Protein AF-A0A496XKP5-F1 (afdb_monomer_lite)

Foldseek 3Di:
DVVLVVVLVVCVVVVNDNVVSVVVVVVVVQQVLLVVQVPPVSGDDPVSVVVSVVVVVVVVVVVVVVVVVVVVVVVVD

Radius of gyration: 16.1 Å; chains: 1; bounding box: 32×29×49 Å

Structure (mmCIF, N/CA/C/O backbone):
data_AF-A0A496XKP5-F1
#
_entry.id   AF-A0A496XKP5-F1
#
loop_
_atom_site.group_PDB
_atom_site.id
_atom_site.type_symbol
_atom_site.label_atom_id
_atom_site.label_alt_id
_atom_site.label_comp_id
_atom_site.label_asym_id
_atom_site.label_entity_id
_atom_site.label_seq_id
_atom_site.pdbx_PDB_ins_code
_atom_site.Cartn_x
_atom_site.Cartn_y
_atom_site.Cartn_z
_atom_site.occupancy
_atom_site.B_iso_or_equiv
_atom_site.auth_seq_id
_atom_site.auth_comp_id
_atom_site.auth_asym_id
_atom_site.auth_atom_id
_atom_site.pdbx_PDB_model_num
ATOM 1 N N . MET A 1 1 ? -10.243 6.488 -2.828 1.00 75.50 1 MET A N 1
ATOM 2 C CA . MET A 1 1 ? -10.107 5.907 -1.469 1.00 75.50 1 MET A CA 1
ATOM 3 C C . MET A 1 1 ? -11.360 5.160 -1.017 1.00 75.50 1 MET A C 1
ATOM 5 O O . MET A 1 1 ? -11.297 3.943 -0.953 1.00 75.50 1 MET A O 1
ATOM 9 N N . GLN A 1 2 ? -12.506 5.816 -0.776 1.00 87.81 2 GLN A N 1
ATOM 10 C CA . GLN A 1 2 ? -13.695 5.141 -0.207 1.00 87.81 2 GLN A CA 1
ATOM 11 C C . GLN A 1 2 ? -14.205 3.935 -1.018 1.00 87.81 2 GLN A C 1
ATOM 13 O O . GLN A 1 2 ? -14.558 2.921 -0.428 1.00 87.81 2 GLN A O 1
ATOM 18 N N . ARG A 1 3 ? -14.185 3.999 -2.359 1.00 91.62 3 ARG A N 1
ATOM 19 C CA . ARG A 1 3 ? -14.578 2.861 -3.215 1.00 91.62 3 ARG A CA 1
ATOM 20 C C . ARG A 1 3 ? -13.680 1.628 -3.024 1.00 91.62 3 ARG A C 1
ATOM 22 O O . ARG A 1 3 ? -14.203 0.526 -2.940 1.00 91.62 3 ARG A O 1
ATOM 29 N N . PHE A 1 4 ? -12.365 1.817 -2.884 1.00 89.69 4 PHE A N 1
ATOM 30 C CA . PHE A 1 4 ? -11.419 0.723 -2.616 1.00 89.69 4 PHE A CA 1
ATOM 31 C C . PHE A 1 4 ? -11.644 0.106 -1.235 1.00 89.69 4 PHE A C 1
ATOM 33 O O . PHE A 1 4 ? -11.657 -1.110 -1.104 1.00 89.69 4 PHE A O 1
ATOM 40 N N . ILE A 1 5 ? -11.892 0.939 -0.218 1.00 92.19 5 ILE A N 1
ATOM 41 C CA . ILE A 1 5 ? -12.201 0.460 1.136 1.00 92.19 5 ILE A CA 1
ATOM 42 C C . ILE A 1 5 ? -13.529 -0.303 1.163 1.00 92.19 5 ILE A C 1
ATOM 44 O O . ILE A 1 5 ? -13.615 -1.351 1.791 1.00 92.19 5 ILE A O 1
ATOM 48 N N . LYS A 1 6 ? -14.553 0.176 0.447 1.00 95.50 6 LYS A N 1
ATOM 49 C CA . LYS A 1 6 ? -15.835 -0.530 0.331 1.00 95.50 6 LYS A CA 1
ATOM 50 C C . LYS A 1 6 ? -15.664 -1.908 -0.309 1.00 95.50 6 LYS A C 1
ATOM 52 O O . LYS A 1 6 ? -16.210 -2.878 0.208 1.00 95.50 6 LYS A O 1
ATOM 57 N N . LEU A 1 7 ? -14.897 -1.996 -1.396 1.00 94.50 7 LEU A N 1
ATOM 58 C CA . LEU A 1 7 ? -14.589 -3.272 -2.043 1.00 94.50 7 LEU A CA 1
ATOM 59 C C . LEU A 1 7 ? -13.837 -4.211 -1.089 1.00 94.50 7 LEU A C 1
ATOM 61 O O . LEU A 1 7 ? -14.241 -5.353 -0.920 1.00 94.50 7 LEU A O 1
ATOM 65 N N . ALA A 1 8 ? -12.808 -3.710 -0.405 1.00 94.38 8 ALA A N 1
ATOM 66 C CA . ALA A 1 8 ? -12.037 -4.487 0.564 1.00 94.38 8 ALA A CA 1
ATOM 67 C C . ALA A 1 8 ? -12.898 -5.017 1.722 1.00 94.38 8 ALA A C 1
ATOM 69 O O . ALA A 1 8 ? -12.751 -6.166 2.129 1.00 94.38 8 ALA A O 1
ATOM 70 N N . ASN A 1 9 ? -13.822 -4.194 2.226 1.00 95.06 9 ASN A N 1
ATOM 71 C CA . ASN A 1 9 ? -14.779 -4.615 3.244 1.00 95.06 9 ASN A CA 1
ATOM 72 C C . ASN A 1 9 ? -15.739 -5.680 2.703 1.00 95.06 9 ASN A C 1
ATOM 74 O O . ASN A 1 9 ? -15.954 -6.671 3.380 1.00 95.06 9 ASN A O 1
ATOM 78 N N . THR A 1 10 ? -16.229 -5.529 1.468 1.00 97.25 10 THR A N 1
ATOM 79 C CA . THR A 1 10 ? -17.102 -6.534 0.830 1.00 97.25 10 THR A CA 1
ATOM 80 C C . THR A 1 10 ? -16.393 -7.888 0.732 1.00 97.25 10 THR A C 1
ATOM 82 O O . THR A 1 10 ? -16.929 -8.892 1.176 1.00 97.25 10 THR A O 1
ATOM 85 N N . MET A 1 11 ? -15.142 -7.904 0.261 1.00 96.75 11 MET A N 1
ATOM 86 C CA . MET A 1 11 ? -14.326 -9.124 0.177 1.00 96.75 11 MET A CA 1
ATOM 87 C C . MET A 1 11 ? -14.100 -9.775 1.548 1.00 96.75 11 MET A C 1
ATOM 89 O O . MET A 1 11 ? -14.138 -10.996 1.684 1.00 96.75 11 MET A O 1
ATOM 93 N N . LYS A 1 12 ? -13.869 -8.963 2.585 1.00 95.81 12 LYS A N 1
ATOM 94 C CA . LYS A 1 12 ? -13.778 -9.450 3.964 1.00 95.81 12 LYS A CA 1
ATOM 95 C C . LYS A 1 12 ? -15.103 -10.075 4.420 1.00 95.81 12 LYS A C 1
ATOM 97 O O . LYS A 1 12 ? -15.081 -11.135 5.039 1.00 95.81 12 LYS A O 1
ATOM 102 N N . ASP A 1 13 ? -16.227 -9.422 4.138 1.00 96.94 13 ASP A N 1
ATOM 103 C CA . ASP A 1 13 ? -17.565 -9.880 4.530 1.00 96.94 13 ASP A CA 1
ATOM 104 C C . ASP A 1 13 ? -17.962 -11.179 3.796 1.00 96.94 13 ASP A C 1
ATOM 106 O O . ASP A 1 13 ? -18.704 -11.993 4.338 1.00 96.94 13 ASP A O 1
ATOM 110 N N . GLU A 1 14 ? -17.386 -11.431 2.617 1.00 97.38 14 GLU A N 1
ATOM 111 C CA . GLU A 1 14 ? -17.465 -12.700 1.875 1.00 97.38 14 GLU A CA 1
ATOM 112 C C . GLU A 1 14 ? -16.587 -13.825 2.471 1.00 97.38 14 GLU A C 1
ATOM 114 O O . GLU A 1 14 ? -16.556 -14.939 1.951 1.00 97.38 14 GLU A O 1
ATOM 119 N N . GLY A 1 15 ? -15.872 -13.564 3.571 1.00 96.88 15 GLY A N 1
ATOM 120 C CA . GLY A 1 15 ? -15.045 -14.547 4.278 1.00 96.88 15 GLY A CA 1
ATOM 121 C C . GLY A 1 15 ? -13.583 -14.595 3.830 1.00 96.88 15 GLY A C 1
ATOM 122 O O . GLY A 1 15 ? -12.820 -15.434 4.318 1.00 96.88 15 GLY A O 1
ATOM 123 N N . ILE A 1 16 ? -13.149 -13.696 2.939 1.00 97.25 16 ILE A N 1
ATOM 124 C CA . ILE A 1 16 ? -11.739 -13.605 2.548 1.00 97.25 16 ILE A CA 1
ATOM 125 C C . ILE A 1 16 ? -10.941 -13.018 3.714 1.00 97.25 16 ILE A C 1
ATOM 127 O O . ILE A 1 16 ? -11.278 -11.976 4.280 1.00 97.25 16 ILE A O 1
ATOM 131 N N . GLN A 1 17 ? -9.842 -13.682 4.071 1.00 96.50 17 GLN A N 1
ATOM 132 C CA . GLN A 1 17 ? -9.021 -13.249 5.195 1.00 96.50 17 GLN A CA 1
ATOM 133 C C . GLN A 1 17 ? -8.458 -11.829 4.959 1.00 96.50 17 GLN A C 1
ATOM 135 O O . GLN A 1 17 ? -7.951 -11.542 3.870 1.00 96.50 17 GLN A O 1
ATOM 140 N N . PRO A 1 18 ? -8.486 -10.924 5.960 1.00 93.50 18 PRO A N 1
ATOM 141 C CA . PRO A 1 18 ? -8.060 -9.533 5.782 1.00 93.50 18 PRO A CA 1
ATOM 142 C C . PRO A 1 18 ? -6.624 -9.348 5.270 1.00 93.50 18 PRO A C 1
ATOM 144 O O . PRO A 1 18 ? -6.357 -8.404 4.529 1.00 93.50 18 PRO A O 1
ATOM 147 N N . ASN A 1 19 ? -5.698 -10.238 5.637 1.00 93.56 19 ASN A N 1
ATOM 148 C CA . ASN A 1 19 ? -4.328 -10.237 5.116 1.00 93.56 19 ASN A CA 1
ATOM 149 C C . ASN A 1 19 ? -4.292 -10.521 3.606 1.00 93.56 19 ASN A C 1
ATOM 151 O O . ASN A 1 19 ? -3.554 -9.856 2.888 1.00 93.56 19 ASN A O 1
ATOM 155 N N . VAL A 1 20 ? -5.128 -11.439 3.117 1.00 95.75 20 VAL A N 1
ATOM 156 C CA . VAL A 1 20 ? -5.268 -11.744 1.686 1.00 95.75 20 VAL A CA 1
ATOM 157 C C . VAL A 1 20 ? -5.856 -10.547 0.941 1.00 95.75 20 VAL A C 1
ATOM 159 O O . VAL A 1 20 ? -5.333 -10.164 -0.104 1.00 95.75 20 VAL A O 1
ATOM 162 N N . VAL A 1 21 ? -6.881 -9.896 1.502 1.00 95.12 21 VAL A N 1
ATOM 163 C CA . VAL A 1 21 ? -7.444 -8.658 0.933 1.00 95.12 21 VAL A CA 1
ATOM 164 C C . VAL A 1 21 ? -6.378 -7.557 0.860 1.00 95.12 21 VAL A C 1
ATOM 166 O O . VAL A 1 21 ? -6.244 -6.890 -0.166 1.00 95.12 21 VAL A O 1
ATOM 169 N N . ALA A 1 22 ? -5.580 -7.387 1.917 1.00 90.88 22 ALA A N 1
ATOM 170 C CA . ALA A 1 22 ? -4.496 -6.407 1.952 1.00 90.88 22 ALA A CA 1
ATOM 171 C C . ALA A 1 22 ? -3.409 -6.702 0.904 1.00 90.88 22 ALA A C 1
ATOM 173 O O . ALA A 1 22 ? -3.000 -5.792 0.182 1.00 90.88 22 ALA A O 1
ATOM 174 N N . SER A 1 23 ? -2.985 -7.963 0.771 1.00 92.69 23 SER A N 1
ATOM 175 C CA . SER A 1 23 ? -2.045 -8.387 -0.271 1.00 92.69 23 SER A CA 1
ATOM 176 C C . SER A 1 23 ? -2.603 -8.138 -1.673 1.00 92.69 23 SER A C 1
ATOM 178 O O . SER A 1 23 ? -1.893 -7.596 -2.515 1.00 92.69 23 SER A O 1
ATOM 180 N N . GLY A 1 24 ? -3.882 -8.444 -1.913 1.00 93.94 24 GLY A N 1
ATOM 181 C CA . GLY A 1 24 ? -4.542 -8.181 -3.193 1.00 93.94 24 GLY A CA 1
ATOM 182 C C . GLY A 1 24 ? -4.584 -6.692 -3.549 1.00 93.94 24 GLY A C 1
ATOM 183 O O . GLY A 1 24 ? -4.255 -6.318 -4.673 1.00 93.94 24 GLY A O 1
ATOM 184 N N . LEU A 1 25 ? -4.913 -5.823 -2.586 1.00 92.56 25 LEU A N 1
ATOM 185 C CA . LEU A 1 25 ? -4.872 -4.368 -2.777 1.00 92.56 25 LEU A CA 1
ATOM 186 C C . LEU A 1 25 ? -3.459 -3.863 -3.083 1.00 92.56 25 LEU A C 1
ATOM 188 O O . LEU A 1 25 ? -3.292 -3.009 -3.954 1.00 92.56 25 LEU A O 1
ATOM 192 N N . MET A 1 26 ? -2.446 -4.392 -2.392 1.00 90.75 26 MET A N 1
ATOM 193 C CA . MET A 1 26 ? -1.047 -4.059 -2.652 1.00 90.75 26 MET A CA 1
ATOM 194 C C . MET A 1 26 ? -0.654 -4.456 -4.079 1.00 90.75 26 MET A C 1
ATOM 196 O O . MET A 1 26 ? -0.160 -3.612 -4.825 1.00 90.75 26 MET A O 1
ATOM 200 N N . SER A 1 27 ? -0.947 -5.688 -4.503 1.00 91.31 27 SER A N 1
ATOM 201 C CA . SER A 1 27 ? -0.682 -6.148 -5.871 1.00 91.31 27 SER A CA 1
ATOM 202 C C . SER A 1 27 ? -1.405 -5.299 -6.920 1.00 91.31 27 SER A C 1
ATOM 204 O O . SER A 1 27 ? -0.777 -4.857 -7.880 1.00 91.31 27 SER A O 1
ATOM 206 N N . ALA A 1 28 ? -2.692 -4.998 -6.716 1.00 91.50 28 ALA A N 1
ATOM 207 C CA . ALA A 1 28 ? -3.462 -4.141 -7.616 1.00 91.50 28 ALA A CA 1
ATOM 208 C C . ALA A 1 28 ? -2.865 -2.727 -7.717 1.00 91.50 28 ALA A C 1
ATOM 210 O O . ALA A 1 28 ? -2.786 -2.167 -8.809 1.00 91.50 28 ALA A O 1
ATOM 211 N N . SER A 1 29 ? -2.397 -2.163 -6.597 1.00 89.19 29 SER A N 1
ATOM 212 C CA . SER A 1 29 ? -1.711 -0.867 -6.600 1.00 89.19 29 SER A CA 1
ATOM 213 C C . SER A 1 29 ? -0.379 -0.906 -7.350 1.00 89.19 29 SER A C 1
ATOM 215 O O . SER A 1 29 ? -0.089 0.026 -8.092 1.00 89.19 29 SER A O 1
ATOM 217 N N . GLY A 1 30 ? 0.393 -1.991 -7.220 1.00 88.75 30 GLY A N 1
ATOM 218 C CA . GLY A 1 30 ? 1.658 -2.175 -7.929 1.00 88.75 30 GLY A CA 1
ATOM 219 C C . GLY A 1 30 ? 1.461 -2.247 -9.440 1.00 88.75 30 GLY A C 1
ATOM 220 O O . GLY A 1 30 ? 2.131 -1.529 -10.173 1.00 88.75 30 GLY A O 1
ATOM 221 N N . VAL A 1 31 ? 0.480 -3.033 -9.895 1.00 88.62 31 VAL A N 1
ATOM 222 C CA . VAL A 1 31 ? 0.087 -3.096 -11.313 1.00 88.62 31 VAL A CA 1
ATOM 223 C C . VAL A 1 31 ? -0.361 -1.722 -11.811 1.00 88.62 31 VAL A C 1
ATOM 225 O O . VAL A 1 31 ? 0.083 -1.269 -12.857 1.00 88.62 31 VAL A O 1
ATOM 228 N N . TYR A 1 32 ? -1.195 -1.011 -11.048 1.00 87.75 32 TYR A N 1
ATOM 229 C CA . TYR A 1 32 ? -1.630 0.324 -11.458 1.00 87.75 32 TYR A CA 1
ATOM 230 C C . TYR A 1 32 ? -0.466 1.326 -11.526 1.00 87.75 32 TYR A C 1
ATOM 232 O O . TYR A 1 32 ? -0.423 2.177 -12.414 1.00 87.75 32 TYR A O 1
ATOM 240 N N . ALA A 1 33 ? 0.507 1.209 -10.620 1.00 87.38 33 ALA A N 1
ATOM 241 C CA . ALA A 1 33 ? 1.693 2.053 -10.610 1.00 87.38 33 ALA A CA 1
ATOM 242 C C . ALA A 1 33 ? 2.559 1.864 -11.864 1.00 87.38 33 ALA A C 1
ATOM 244 O O . ALA A 1 33 ? 3.154 2.842 -12.319 1.00 87.38 33 ALA A O 1
ATOM 245 N N . THR A 1 34 ? 2.596 0.669 -12.470 1.00 87.38 34 THR A N 1
ATOM 246 C CA . THR A 1 34 ? 3.349 0.464 -13.718 1.00 87.38 34 THR A CA 1
ATOM 247 C C . THR A 1 34 ? 2.746 1.237 -14.890 1.00 87.38 34 THR A C 1
ATOM 249 O O . THR A 1 34 ? 3.497 1.775 -15.698 1.00 87.38 34 THR A O 1
ATOM 252 N N . TYR A 1 35 ? 1.420 1.403 -14.944 1.00 83.69 35 TYR A N 1
ATOM 253 C CA . TYR A 1 35 ? 0.772 2.246 -15.958 1.00 83.69 35 TYR A CA 1
ATOM 254 C C . TYR A 1 35 ? 1.046 3.736 -15.756 1.00 83.69 35 TYR A C 1
ATOM 256 O O . TYR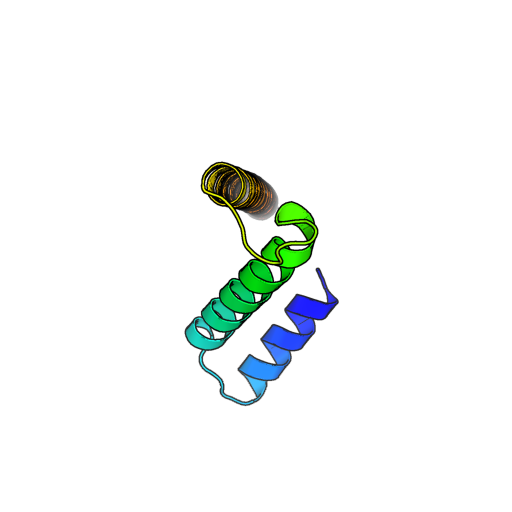 A 1 35 ? 1.186 4.477 -16.724 1.00 83.69 35 TYR A O 1
ATOM 264 N N . VAL A 1 36 ? 1.105 4.186 -14.501 1.00 80.50 36 VAL A N 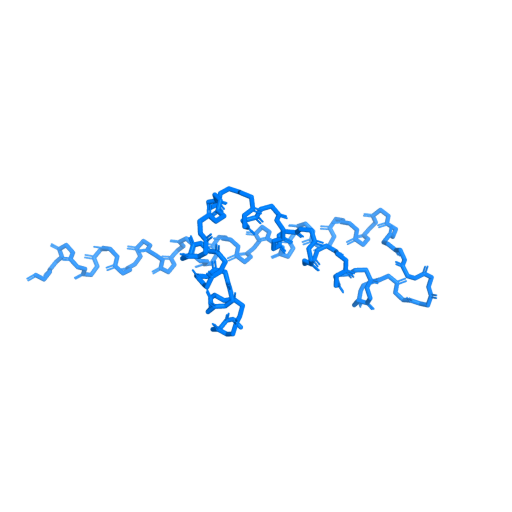1
ATOM 265 C CA . VAL A 1 36 ? 1.293 5.609 -14.183 1.00 80.50 36 VAL A CA 1
ATOM 266 C C . VAL A 1 36 ? 2.752 6.037 -14.348 1.00 80.50 36 VAL A C 1
ATOM 268 O O . VAL A 1 36 ? 3.012 7.143 -14.812 1.00 80.50 36 VAL A O 1
ATOM 271 N N . MET A 1 37 ? 3.701 5.179 -13.964 1.00 77.06 37 MET A N 1
ATOM 272 C CA . MET A 1 37 ? 5.118 5.545 -13.835 1.00 77.06 37 MET A CA 1
ATOM 273 C C . MET A 1 37 ? 6.035 4.835 -14.844 1.00 77.06 37 MET A C 1
ATOM 275 O O . MET A 1 37 ? 7.157 5.286 -15.046 1.00 77.06 37 MET A O 1
ATOM 279 N N . GLY A 1 38 ? 5.588 3.741 -15.473 1.00 71.12 38 GLY A N 1
ATOM 280 C CA . GLY A 1 38 ? 6.390 2.934 -16.405 1.00 71.12 38 GLY A CA 1
ATOM 281 C C . GLY A 1 38 ? 6.360 3.393 -17.868 1.00 71.12 38 GLY A C 1
ATOM 282 O O . GLY A 1 38 ? 7.094 2.857 -18.693 1.00 71.12 38 GLY A O 1
ATOM 283 N N . GLY A 1 39 ? 5.534 4.384 -18.221 1.00 65.25 39 GLY A N 1
ATOM 284 C CA . GLY A 1 39 ? 5.423 4.874 -19.601 1.00 65.25 39 GLY A CA 1
ATOM 285 C C . GLY A 1 39 ? 4.997 3.786 -20.604 1.00 65.25 39 GLY A C 1
ATOM 286 O O . GLY A 1 39 ? 4.327 2.819 -20.242 1.00 65.25 39 GLY A O 1
ATOM 287 N N . ASN A 1 40 ? 5.386 3.937 -21.876 1.00 60.88 40 ASN A N 1
ATOM 288 C CA . ASN A 1 40 ? 4.965 3.049 -22.974 1.00 60.88 40 ASN A CA 1
ATOM 289 C C . ASN A 1 40 ? 5.442 1.589 -22.846 1.00 60.88 40 ASN A C 1
ATOM 291 O O . ASN A 1 40 ? 4.927 0.730 -23.557 1.00 60.88 40 ASN A O 1
ATOM 295 N N . GLU A 1 41 ? 6.404 1.295 -21.969 1.00 69.00 41 GLU A N 1
ATOM 296 C CA . GLU A 1 41 ? 6.956 -0.055 -21.794 1.00 69.00 41 GLU A CA 1
ATOM 297 C C . GLU A 1 41 ? 6.184 -0.890 -20.758 1.00 69.00 41 GLU A C 1
ATOM 299 O O . GLU A 1 41 ? 6.390 -2.097 -20.658 1.00 69.00 41 GLU A O 1
ATOM 304 N N . GLY A 1 42 ? 5.273 -0.278 -19.987 1.00 68.44 42 GLY A N 1
ATOM 305 C CA . GLY A 1 42 ? 4.388 -0.987 -19.050 1.00 68.44 42 GLY A CA 1
ATOM 306 C C . GLY A 1 42 ? 5.078 -1.596 -17.820 1.00 68.44 42 GLY A C 1
ATOM 307 O O . GLY A 1 42 ? 4.411 -2.232 -17.001 1.00 68.44 42 GLY A O 1
ATOM 308 N N . SER A 1 43 ? 6.386 -1.381 -17.659 1.00 78.75 43 SER A N 1
ATOM 309 C CA . SER A 1 43 ? 7.195 -1.838 -16.524 1.00 78.75 43 SER A CA 1
ATOM 310 C C . SER A 1 43 ? 7.908 -0.677 -15.838 1.00 78.75 43 SER A C 1
ATOM 312 O O . SER A 1 43 ? 8.258 0.311 -16.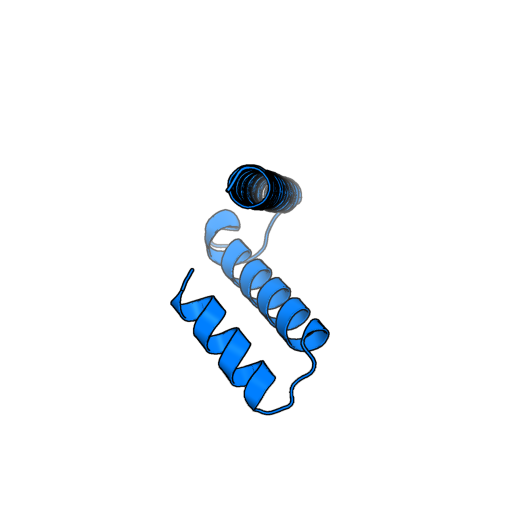477 1.00 78.75 43 SER A O 1
ATOM 314 N N . LEU A 1 44 ? 8.157 -0.805 -14.534 1.00 82.38 44 LEU A N 1
ATOM 315 C CA . LEU A 1 44 ? 8.986 0.151 -13.802 1.00 82.38 44 LEU A CA 1
ATOM 316 C C . LEU A 1 44 ? 10.463 -0.195 -13.996 1.00 82.38 44 LEU A C 1
ATOM 318 O O . LEU A 1 44 ? 10.871 -1.329 -13.747 1.00 82.38 44 LEU A O 1
ATOM 322 N N . ASN A 1 45 ? 11.270 0.794 -14.375 1.00 84.94 45 ASN A N 1
ATOM 323 C CA . ASN A 1 45 ? 12.718 0.711 -14.195 1.00 84.94 45 ASN A CA 1
ATOM 324 C C . ASN A 1 45 ? 13.076 0.877 -12.700 1.00 84.94 45 ASN A C 1
ATOM 326 O O . ASN A 1 45 ? 12.206 1.169 -11.875 1.00 84.94 45 ASN A O 1
ATOM 330 N N . ALA A 1 46 ? 14.350 0.695 -12.337 1.00 85.94 46 ALA A N 1
ATOM 331 C CA . ALA A 1 46 ? 14.793 0.774 -10.939 1.00 85.94 46 ALA A CA 1
ATOM 332 C C . ALA A 1 46 ? 14.399 2.104 -10.259 1.00 85.94 46 ALA A C 1
ATOM 334 O O . ALA A 1 46 ? 13.822 2.096 -9.175 1.00 85.94 46 ALA A O 1
ATOM 335 N N . ASP A 1 47 ? 14.597 3.233 -10.946 1.00 86.62 47 ASP A N 1
ATOM 336 C CA . ASP A 1 47 ? 14.190 4.563 -10.467 1.00 86.62 47 ASP A CA 1
ATOM 337 C C . ASP A 1 47 ? 12.662 4.680 -10.271 1.00 86.62 47 ASP A C 1
ATOM 339 O O . ASP A 1 47 ? 12.179 5.265 -9.302 1.00 86.62 47 ASP A O 1
ATOM 343 N N . GLY A 1 48 ? 11.869 4.067 -11.152 1.00 87.44 48 GLY A N 1
ATOM 344 C CA . GLY A 1 48 ? 10.416 3.986 -11.027 1.00 87.44 48 GLY A CA 1
ATOM 345 C C . GLY A 1 48 ? 9.970 3.200 -9.793 1.00 87.44 48 GLY A C 1
ATOM 346 O O . GLY A 1 48 ? 9.048 3.630 -9.096 1.00 87.44 48 GLY A O 1
ATOM 347 N N . VAL A 1 49 ? 10.641 2.086 -9.483 1.00 90.25 49 VAL A N 1
ATOM 348 C CA . VAL A 1 49 ? 10.387 1.304 -8.260 1.00 90.25 49 VAL A CA 1
ATOM 349 C C . VAL A 1 49 ? 10.689 2.137 -7.014 1.00 90.25 49 VAL A C 1
ATOM 351 O O . VAL A 1 49 ? 9.863 2.181 -6.095 1.00 90.25 49 VAL A O 1
ATOM 354 N N . ASP A 1 50 ? 11.813 2.852 -6.997 1.00 91.31 50 ASP A N 1
ATOM 355 C CA . ASP A 1 50 ? 12.205 3.702 -5.870 1.00 91.31 50 ASP A CA 1
ATOM 356 C C . ASP A 1 50 ? 11.201 4.836 -5.643 1.00 91.31 50 ASP A C 1
ATOM 358 O O . ASP A 1 50 ? 10.751 5.062 -4.515 1.00 91.31 50 ASP A O 1
ATOM 362 N N . LYS A 1 51 ? 10.760 5.501 -6.716 1.00 88.56 51 LYS A N 1
ATOM 363 C CA . LYS A 1 51 ? 9.744 6.562 -6.650 1.00 88.56 51 LYS A CA 1
ATOM 364 C C . LYS A 1 51 ? 8.411 6.061 -6.103 1.00 88.56 51 LYS A C 1
ATOM 366 O O . LYS A 1 51 ? 7.828 6.708 -5.231 1.00 88.56 51 LYS A O 1
ATOM 371 N N . VAL A 1 52 ? 7.926 4.913 -6.581 1.00 89.38 52 VAL A N 1
ATOM 372 C CA . VAL A 1 52 ? 6.666 4.317 -6.101 1.00 89.38 52 VAL A CA 1
ATOM 373 C C . VAL A 1 52 ? 6.781 3.932 -4.627 1.00 89.38 52 VAL A C 1
ATOM 375 O O . VAL A 1 52 ? 5.880 4.222 -3.836 1.00 89.38 52 VAL A O 1
ATOM 378 N N . THR A 1 53 ? 7.909 3.345 -4.233 1.00 91.75 53 THR A N 1
ATOM 379 C CA . THR A 1 53 ? 8.163 2.941 -2.846 1.00 91.75 53 THR A CA 1
ATOM 380 C C . THR A 1 53 ? 8.240 4.153 -1.915 1.00 91.75 53 THR A C 1
ATOM 382 O O . THR A 1 53 ? 7.620 4.155 -0.848 1.00 91.75 53 THR A O 1
ATOM 385 N N . ALA A 1 54 ? 8.929 5.219 -2.329 1.00 92.94 54 ALA A N 1
ATOM 386 C CA . ALA A 1 54 ? 9.012 6.470 -1.581 1.00 92.94 54 ALA A CA 1
ATOM 387 C C . ALA A 1 54 ? 7.636 7.135 -1.416 1.00 92.94 54 ALA A C 1
ATOM 389 O O . ALA A 1 54 ? 7.277 7.547 -0.311 1.00 92.94 54 ALA A O 1
ATOM 390 N N . ALA A 1 55 ? 6.834 7.181 -2.485 1.00 90.56 55 ALA A N 1
ATOM 391 C CA . ALA A 1 55 ? 5.475 7.713 -2.436 1.00 90.56 55 ALA A CA 1
ATOM 392 C C . ALA A 1 55 ? 4.577 6.905 -1.484 1.00 90.56 55 ALA A C 1
ATOM 394 O O . ALA A 1 55 ? 3.834 7.480 -0.685 1.00 90.56 55 ALA A O 1
ATOM 395 N N . TYR A 1 56 ? 4.678 5.572 -1.520 1.00 91.56 56 TYR A N 1
ATOM 396 C CA . TYR A 1 56 ? 3.924 4.700 -0.623 1.00 91.56 56 TYR A CA 1
ATOM 397 C C . TYR A 1 56 ? 4.319 4.910 0.844 1.00 91.56 56 TYR A C 1
ATOM 399 O O . TYR A 1 56 ? 3.445 5.049 1.704 1.00 91.56 56 TYR A O 1
ATOM 407 N N . LYS A 1 57 ? 5.625 5.007 1.132 1.00 94.94 57 LYS A N 1
ATOM 408 C CA . LYS A 1 57 ? 6.139 5.319 2.472 1.00 94.94 57 LYS A CA 1
ATOM 409 C C . LYS A 1 57 ? 5.579 6.644 2.987 1.00 94.94 57 LYS A C 1
ATOM 411 O O . LYS A 1 57 ? 5.013 6.674 4.078 1.00 94.94 57 LYS A O 1
ATOM 416 N N . HIS A 1 58 ? 5.678 7.705 2.188 1.00 94.69 58 HIS A N 1
ATOM 417 C CA . HIS A 1 58 ? 5.163 9.020 2.559 1.00 94.69 58 HIS A CA 1
ATOM 418 C C . HIS A 1 58 ? 3.661 8.965 2.877 1.00 94.69 58 HIS A C 1
ATOM 420 O O . HIS A 1 58 ? 3.219 9.442 3.920 1.00 94.69 58 HIS A O 1
ATOM 426 N N . GLN A 1 59 ? 2.867 8.300 2.034 1.00 91.62 59 GLN A N 1
ATOM 427 C CA . GLN A 1 59 ? 1.430 8.168 2.264 1.00 91.62 59 GLN A CA 1
ATOM 428 C C . GLN A 1 59 ? 1.102 7.390 3.549 1.00 91.62 59 GLN A C 1
ATOM 430 O O . GLN A 1 59 ? 0.171 7.755 4.273 1.00 91.62 59 GLN A O 1
ATOM 435 N N . LE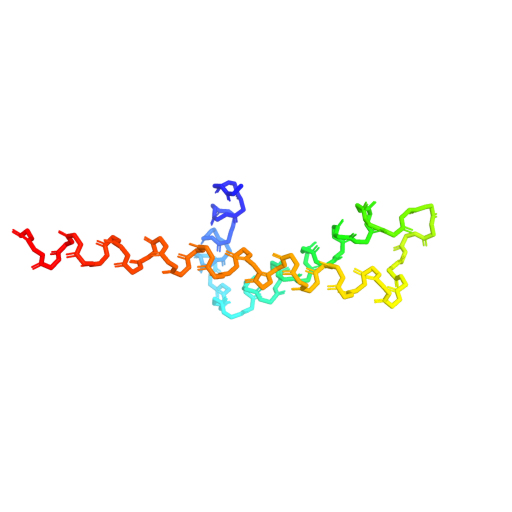U A 1 60 ? 1.856 6.332 3.862 1.00 93.56 60 LEU A N 1
ATOM 436 C CA . LEU A 1 60 ? 1.696 5.598 5.119 1.00 93.56 60 LEU A CA 1
ATOM 437 C C . LEU A 1 60 ? 1.995 6.476 6.336 1.00 93.56 60 LEU A C 1
ATOM 439 O O . LEU A 1 60 ? 1.236 6.437 7.306 1.00 93.56 60 LEU A O 1
ATOM 443 N N . GLU A 1 61 ? 3.055 7.282 6.287 1.00 97.00 61 GLU A N 1
ATOM 444 C CA . GLU A 1 61 ? 3.402 8.222 7.357 1.00 97.00 61 GLU A CA 1
ATOM 445 C C . GLU A 1 61 ? 2.262 9.219 7.604 1.00 97.00 61 GLU A C 1
ATOM 447 O O . GLU A 1 61 ? 1.816 9.361 8.745 1.00 97.00 61 GLU A O 1
ATOM 452 N N . GLN A 1 62 ? 1.703 9.808 6.542 1.00 95.00 62 GLN A N 1
ATOM 453 C CA . GLN A 1 62 ? 0.564 10.730 6.634 1.00 95.00 62 GLN A CA 1
ATOM 454 C C . GLN A 1 62 ? -0.678 10.062 7.249 1.00 95.00 62 GLN A C 1
ATOM 456 O O . GLN A 1 62 ? -1.337 10.628 8.127 1.00 95.00 62 GLN A O 1
ATOM 461 N N . ILE A 1 63 ? -0.993 8.827 6.837 1.00 93.50 63 ILE A N 1
ATOM 462 C CA . ILE A 1 63 ? -2.113 8.059 7.403 1.00 93.50 63 ILE A CA 1
ATOM 463 C C . ILE A 1 63 ? -1.902 7.819 8.902 1.00 93.50 63 ILE A C 1
ATOM 465 O O . ILE A 1 63 ? -2.853 7.946 9.681 1.00 93.50 63 ILE A O 1
ATOM 469 N N . GLN A 1 64 ? -0.683 7.467 9.316 1.00 94.81 64 GLN A N 1
ATOM 470 C CA . GLN A 1 64 ? -0.376 7.198 10.720 1.00 94.81 64 GLN A CA 1
ATOM 471 C C . GLN A 1 64 ? -0.428 8.462 11.571 1.00 94.81 64 GLN A C 1
ATOM 473 O O . GLN A 1 64 ? -1.013 8.431 12.652 1.00 94.81 64 GLN A O 1
ATOM 478 N N . GLN A 1 65 ? 0.109 9.579 11.080 1.00 95.19 65 GLN A N 1
ATOM 479 C CA . GLN A 1 65 ? 0.001 10.873 11.757 1.00 95.19 65 GLN A CA 1
ATOM 480 C C . GLN A 1 65 ? -1.466 11.255 11.982 1.00 95.19 65 GLN A C 1
ATOM 482 O O . GLN A 1 65 ? -1.865 11.529 13.113 1.00 95.19 65 GLN A O 1
ATOM 487 N N . GLY A 1 66 ? -2.309 11.151 10.949 1.00 93.62 66 GLY A N 1
ATOM 488 C CA . GLY A 1 66 ? -3.737 11.446 11.082 1.00 93.62 66 GLY A CA 1
ATOM 489 C C . GLY A 1 66 ? -4.488 10.488 12.020 1.00 93.62 66 GLY A C 1
ATOM 490 O O . GLY A 1 66 ? -5.490 10.866 12.626 1.00 93.62 66 GLY A O 1
ATOM 491 N N . LYS A 1 67 ? -4.042 9.232 12.164 1.00 93.31 67 LYS A N 1
ATOM 492 C CA . LYS A 1 67 ? -4.590 8.303 13.170 1.00 93.31 67 LYS A CA 1
ATOM 493 C C . LYS A 1 67 ? -4.172 8.687 14.590 1.00 93.31 67 LYS A C 1
ATOM 495 O O . LYS A 1 67 ? -5.029 8.659 15.466 1.00 93.31 67 LYS A O 1
ATOM 500 N N . LYS A 1 68 ? -2.907 9.064 14.803 1.00 92.75 68 LYS A N 1
ATOM 501 C CA . LYS A 1 68 ? -2.398 9.516 16.109 1.00 92.75 68 LYS A CA 1
ATOM 502 C C . LYS A 1 68 ? -3.160 10.743 16.609 1.00 92.75 68 LYS A C 1
ATOM 504 O O . LYS A 1 68 ? -3.758 10.669 17.673 1.00 92.75 68 LYS A O 1
ATOM 509 N N . GLN A 1 69 ? -3.282 11.776 15.774 1.00 91.75 69 GLN A N 1
ATOM 510 C CA . GLN A 1 69 ? -4.016 13.005 16.106 1.00 91.75 69 GLN A CA 1
ATOM 511 C C . GLN A 1 69 ? -5.474 12.737 16.510 1.00 91.75 69 GLN A C 1
ATOM 513 O O . GLN A 1 69 ? -5.969 13.292 17.485 1.00 91.75 69 GLN A O 1
ATOM 518 N N . ARG A 1 70 ? -6.176 11.848 15.790 1.00 88.31 70 ARG A N 1
ATOM 519 C CA . ARG A 1 70 ? -7.554 11.462 16.146 1.00 88.31 70 ARG A CA 1
ATOM 520 C C . ARG A 1 70 ? -7.644 10.697 17.462 1.00 88.31 70 ARG A C 1
ATOM 522 O O . ARG A 1 70 ? -8.666 10.787 18.132 1.00 88.31 70 ARG A O 1
ATOM 529 N N . ASN A 1 71 ? -6.637 9.896 17.789 1.00 87.56 71 ASN A N 1
ATOM 530 C CA . ASN A 1 71 ? -6.619 9.143 19.038 1.00 87.56 71 ASN A CA 1
ATOM 531 C C . ASN A 1 71 ? -6.318 10.057 20.230 1.00 87.56 71 ASN A C 1
ATOM 533 O O . ASN A 1 71 ? -6.957 9.895 21.260 1.00 87.56 71 ASN A O 1
ATOM 537 N N . GLU A 1 72 ? -5.417 11.029 20.068 1.00 86.94 72 GLU A N 1
ATOM 538 C CA . GLU A 1 72 ? -5.124 12.066 21.069 1.00 86.94 72 GLU A CA 1
ATOM 539 C C . GLU A 1 72 ? -6.385 12.892 21.375 1.00 86.94 72 GLU A C 1
ATOM 541 O O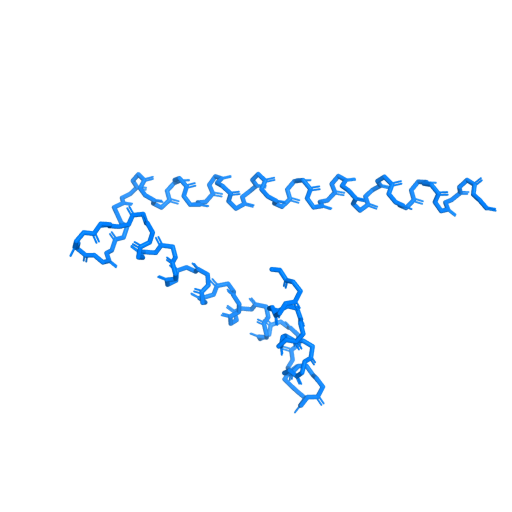 . GLU A 1 72 ? -6.830 12.932 22.515 1.00 86.94 72 GLU A O 1
ATOM 546 N N . GLN A 1 73 ? -7.077 13.398 20.347 1.00 80.19 73 GLN A N 1
ATOM 547 C CA . GLN A 1 73 ? -8.338 14.143 20.517 1.00 80.19 73 GLN A CA 1
ATOM 548 C C . GLN A 1 73 ? -9.445 13.342 21.225 1.00 80.19 73 GLN A C 1
ATOM 550 O O . GLN A 1 73 ? -10.269 13.915 21.931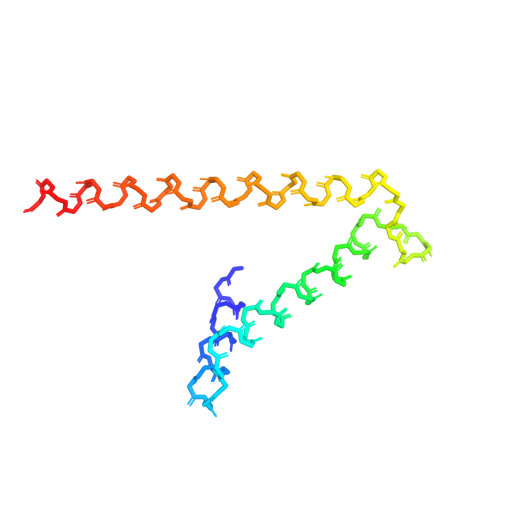 1.00 80.19 73 GLN A O 1
ATOM 555 N N . ARG A 1 74 ? -9.489 12.017 21.023 1.00 77.44 74 ARG A N 1
ATOM 556 C CA . ARG A 1 74 ? -10.448 11.121 21.691 1.00 77.44 74 ARG A CA 1
ATOM 557 C C . ARG A 1 74 ? -10.068 10.789 23.131 1.00 77.44 74 ARG A C 1
ATOM 559 O O . ARG A 1 74 ? -10.944 10.361 23.866 1.00 77.44 74 ARG A O 1
ATOM 566 N N . ALA A 1 75 ? -8.794 10.902 23.497 1.00 74.00 75 ALA A N 1
ATOM 567 C CA . ALA A 1 75 ? -8.330 10.685 24.866 1.00 74.00 75 ALA A CA 1
ATOM 568 C C . ALA A 1 75 ? -8.578 11.916 25.756 1.00 74.00 75 ALA A C 1
ATOM 570 O O . ALA A 1 75 ? -8.703 11.765 26.967 1.00 74.00 75 ALA A O 1
ATOM 571 N N . ASP A 1 76 ? -8.688 13.097 25.142 1.00 67.31 76 ASP A N 1
ATOM 572 C CA . ASP A 1 76 ? -8.948 14.377 25.813 1.00 67.31 76 ASP A CA 1
ATOM 573 C C . ASP A 1 76 ? -10.453 14.739 25.908 1.00 67.31 76 ASP A C 1
ATOM 575 O O . ASP A 1 76 ? -10.790 15.803 26.429 1.00 67.31 76 ASP A O 1
ATOM 579 N N . SER A 1 77 ? -11.354 13.888 25.386 1.00 62.75 77 SER A N 1
ATOM 580 C CA . SER A 1 77 ? -12.827 14.054 25.395 1.00 62.75 77 SER A CA 1
ATOM 581 C C . SER A 1 77 ? -13.506 13.082 26.356 1.00 62.75 77 SER A C 1
ATOM 583 O O . SER A 1 77 ? -14.516 13.485 26.972 1.00 62.75 77 SER A O 1
#

Secondary structure (DSSP, 8-state):
-HHHHHHHHHHHHTT--HHHHHHHHHHHHHHHHHHHHSGGGTS--HHHHHHHHHHHHHHHHHHHHHHHHHHHHHH--

pLDDT: mean 88.26, std 8.76, range [60.88, 97.38]

Sequence (77 aa):
MQRFIKLANTMKDEGIQPNVVASGLMSASGVYATYVMGGNEGSLNADGVDKVTAAYKHQLEQIQQGKKQRNEQRADS